Protein AF-A0A9W8LX64-F1 (afdb_monomer_lite)

Foldseek 3Di:
DEKEKEEDDDDPPDDDDDDDDDDDDDDDPCVVVVPDDDDDPLDPVLVPDDQQDDDPQKGFHDWDQDVVVQWIWTWIARNPPRYIYIYIGHRDPQIDIKDKDFDADPDDPCVVVVCQVVVQQADPVGRHGRVQVVVVVVDPHPDWDWDDDNTMTMTD

Secondary structure (DSSP, 8-state):
-EEEEES---------------------TTHHHHS---SS---HHHHT--TT-EETTEEEEEEEEETTTTEEEEEEEETTT--EEEEEE-S-S--EEEEEEE---SSSS-HHHHHHHHHTT--SSS-SS-HHHHHHTT---S----EE-SSEEEE-

Radius of gyration: 20.39 Å; chains: 1; bounding box: 42×57×41 Å

Structure (mmCIF, N/CA/C/O backbone):
data_AF-A0A9W8LX64-F1
#
_entry.id   AF-A0A9W8LX64-F1
#
loop_
_atom_site.group_PDB
_atom_site.id
_atom_site.type_symbol
_atom_site.label_atom_id
_atom_site.label_alt_id
_atom_site.label_comp_id
_atom_site.label_asym_id
_atom_site.label_entity_id
_atom_site.label_seq_id
_atom_site.pdbx_PDB_ins_code
_atom_site.Cartn_x
_atom_site.Cartn_y
_atom_site.Cartn_z
_atom_site.occupancy
_atom_site.B_iso_or_equiv
_atom_site.auth_seq_id
_atom_site.auth_comp_id
_atom_site.auth_asym_id
_atom_site.auth_atom_id
_atom_site.pdbx_PDB_model_num
ATOM 1 N N . MET A 1 1 ? -2.938 -9.362 -4.294 1.00 36.88 1 MET A N 1
ATOM 2 C CA . MET A 1 1 ? -3.036 -7.887 -4.252 1.00 36.88 1 MET A CA 1
ATOM 3 C C . MET A 1 1 ? -3.713 -7.566 -2.945 1.00 36.88 1 MET A C 1
ATOM 5 O O . MET A 1 1 ? -4.878 -7.916 -2.812 1.00 36.88 1 MET A O 1
ATOM 9 N N . VAL A 1 2 ? -2.956 -7.044 -1.982 1.00 33.59 2 VAL A N 1
ATOM 10 C CA . VAL A 1 2 ? -3.453 -6.721 -0.640 1.00 33.59 2 VAL A CA 1
ATOM 11 C C . VAL A 1 2 ? -3.393 -5.206 -0.514 1.00 33.59 2 VAL A C 1
ATOM 13 O O . VAL A 1 2 ? -2.311 -4.621 -0.578 1.00 33.59 2 VAL A O 1
ATOM 16 N N . GLY A 1 3 ? -4.555 -4.565 -0.438 1.00 36.34 3 GLY A N 1
ATOM 17 C CA . GLY A 1 3 ? -4.654 -3.164 -0.038 1.00 36.34 3 GLY A CA 1
ATOM 18 C C . GLY A 1 3 ? -4.768 -3.093 1.479 1.00 36.34 3 GLY A C 1
ATOM 19 O O . GLY A 1 3 ? -5.650 -3.745 2.025 1.00 36.34 3 GLY A O 1
ATOM 20 N N . VAL A 1 4 ? -3.904 -2.345 2.163 1.00 39.62 4 VAL A N 1
ATOM 21 C CA . VAL A 1 4 ? -4.049 -2.066 3.600 1.00 39.62 4 VAL A CA 1
ATOM 22 C C . VAL A 1 4 ? -4.426 -0.600 3.746 1.00 39.62 4 VAL A C 1
ATOM 24 O O . VAL A 1 4 ? -3.620 0.271 3.434 1.00 39.62 4 VAL A O 1
ATOM 27 N N . ILE A 1 5 ? -5.640 -0.312 4.213 1.00 43.69 5 ILE A N 1
ATOM 28 C CA . ILE A 1 5 ? -5.977 1.025 4.717 1.00 43.69 5 ILE A CA 1
ATOM 29 C C . ILE A 1 5 ? -6.018 0.954 6.230 1.00 43.69 5 ILE A C 1
ATOM 31 O O . ILE A 1 5 ? -6.867 0.248 6.770 1.00 43.69 5 ILE A O 1
ATOM 35 N N . SER A 1 6 ? -5.172 1.730 6.900 1.00 33.97 6 SER A N 1
ATOM 36 C CA . SER A 1 6 ? -5.386 2.076 8.303 1.00 33.97 6 SER A CA 1
ATOM 37 C C . SER A 1 6 ? -5.982 3.472 8.355 1.00 33.97 6 SER A C 1
ATOM 39 O O . SER A 1 6 ? -5.343 4.438 7.946 1.00 33.97 6 SER A O 1
ATOM 41 N N . GLY A 1 7 ? -7.215 3.561 8.843 1.00 33.66 7 GLY A N 1
ATOM 42 C CA . GLY A 1 7 ? -7.877 4.826 9.113 1.00 33.66 7 GLY A CA 1
ATOM 43 C C . GLY A 1 7 ? -9.089 5.134 8.222 1.00 33.66 7 GLY A C 1
ATOM 44 O O . GLY A 1 7 ? -9.160 4.827 7.028 1.00 33.66 7 GLY A O 1
ATOM 45 N N . ALA A 1 8 ? -10.100 5.706 8.869 1.00 37.41 8 ALA A N 1
ATOM 46 C CA . ALA A 1 8 ? -11.409 5.996 8.323 1.00 37.41 8 ALA A CA 1
ATOM 47 C C . ALA A 1 8 ? -11.424 7.302 7.514 1.00 37.41 8 ALA A C 1
ATOM 49 O O . ALA A 1 8 ? -11.263 8.385 8.073 1.00 37.41 8 ALA A O 1
ATOM 50 N N . ARG A 1 9 ? -11.733 7.204 6.211 1.00 33.75 9 ARG A N 1
ATOM 51 C CA . ARG A 1 9 ? -12.648 8.110 5.475 1.00 33.75 9 ARG A CA 1
ATOM 52 C C . ARG A 1 9 ? -12.705 7.741 3.991 1.00 33.75 9 ARG A C 1
ATOM 54 O O . ARG A 1 9 ? -11.837 8.102 3.203 1.00 33.75 9 ARG A O 1
ATOM 61 N N . MET A 1 10 ? -13.799 7.100 3.583 1.00 28.44 10 MET A N 1
ATOM 62 C CA . MET A 1 10 ? -14.211 7.069 2.180 1.00 28.44 10 MET A CA 1
ATOM 63 C C . MET A 1 10 ? -14.903 8.407 1.879 1.00 28.44 10 MET A C 1
ATOM 65 O O . MET A 1 10 ? -16.046 8.632 2.270 1.00 28.44 10 MET A O 1
ATOM 69 N N . LEU A 1 11 ? -14.191 9.347 1.253 1.00 28.55 11 LEU A N 1
ATOM 70 C CA . LEU A 1 11 ? -14.766 10.625 0.827 1.00 28.55 11 LEU A CA 1
ATOM 71 C C . LEU A 1 11 ? -15.778 10.386 -0.305 1.00 28.55 11 LEU A C 1
ATOM 73 O O . LEU A 1 11 ? -15.412 10.275 -1.474 1.00 28.55 11 LEU A O 1
ATOM 77 N N . GLN A 1 12 ? -17.068 10.354 0.037 1.00 25.81 12 GLN A N 1
ATOM 78 C CA . GLN A 1 12 ? -18.136 10.668 -0.909 1.00 25.81 12 GLN A CA 1
ATOM 79 C C . GLN A 1 12 ? -18.029 12.153 -1.276 1.00 25.81 12 GLN A C 1
ATOM 81 O O . GLN A 1 12 ? -18.509 13.029 -0.562 1.00 25.81 12 GLN A O 1
ATOM 86 N N . ALA A 1 13 ? -17.395 12.449 -2.408 1.00 25.17 13 ALA A N 1
ATOM 87 C CA . ALA A 1 13 ? -17.493 13.761 -3.033 1.00 25.17 13 ALA A CA 1
ATOM 88 C C . ALA A 1 13 ? -18.805 13.834 -3.829 1.00 25.17 13 ALA A C 1
ATOM 90 O O . ALA A 1 13 ? -18.839 13.581 -5.034 1.00 25.17 13 ALA A O 1
ATOM 91 N N . ALA A 1 14 ? -19.903 14.158 -3.144 1.00 27.59 14 ALA A N 1
ATOM 92 C CA . ALA A 1 14 ? -21.127 14.597 -3.797 1.00 27.59 14 ALA A CA 1
ATOM 93 C C . ALA A 1 14 ? -21.009 16.090 -4.139 1.00 27.59 14 ALA A C 1
ATOM 95 O O . ALA A 1 14 ? -20.838 16.947 -3.275 1.00 27.59 14 ALA A O 1
ATOM 96 N N . SER A 1 15 ? -21.088 16.359 -5.439 1.00 31.81 15 SER A N 1
ATOM 97 C CA . SER A 1 15 ? -21.302 17.656 -6.078 1.00 31.81 15 SER A CA 1
ATOM 98 C C . SER A 1 15 ? -22.265 18.570 -5.311 1.00 31.81 15 SER A C 1
ATOM 100 O O . SER A 1 15 ? -23.362 18.137 -4.956 1.00 31.81 15 SER A O 1
ATOM 102 N N . LYS A 1 16 ? -21.893 19.851 -5.161 1.00 28.53 16 LYS A N 1
ATOM 103 C CA . LYS A 1 16 ? -22.785 20.993 -5.427 1.00 28.53 16 LYS A CA 1
ATOM 104 C C . LYS A 1 16 ? -22.011 22.310 -5.502 1.00 28.53 16 LYS A C 1
ATOM 106 O O . LYS A 1 16 ? -21.561 22.875 -4.511 1.00 28.53 16 LYS A O 1
ATOM 111 N N . THR A 1 17 ? -21.899 22.792 -6.729 1.00 29.50 17 THR A N 1
ATOM 112 C CA . THR A 1 17 ? -21.598 24.168 -7.120 1.00 29.50 17 THR A CA 1
ATOM 113 C C . THR A 1 17 ? -22.673 25.117 -6.581 1.00 29.50 17 THR A C 1
ATOM 115 O O . THR A 1 17 ? -23.852 24.874 -6.824 1.00 29.50 17 THR A O 1
ATOM 118 N N . ALA A 1 18 ? -22.291 26.221 -5.934 1.00 28.44 18 ALA A N 1
ATOM 119 C CA . ALA A 1 18 ? -23.085 27.454 -5.914 1.00 28.44 18 ALA A CA 1
ATOM 120 C C . ALA A 1 18 ? -22.213 28.643 -5.481 1.00 28.44 18 ALA A C 1
ATOM 122 O O . ALA A 1 18 ? -21.885 28.809 -4.310 1.00 28.44 18 ALA A O 1
ATOM 123 N N . TRP A 1 19 ? -21.844 29.476 -6.450 1.00 27.88 19 TRP A N 1
ATOM 124 C CA . TRP A 1 19 ? -21.379 30.839 -6.213 1.00 27.88 19 TRP A CA 1
ATOM 125 C C . TRP A 1 19 ? -22.574 31.723 -5.851 1.00 27.88 19 TRP A C 1
ATOM 127 O O . TRP A 1 19 ? -23.584 31.673 -6.555 1.00 27.88 19 TRP A O 1
ATOM 137 N N . ARG A 1 20 ? -22.443 32.582 -4.830 1.00 30.11 20 ARG A N 1
ATOM 138 C CA . ARG A 1 20 ? -23.153 33.870 -4.744 1.00 30.11 20 ARG A CA 1
ATOM 139 C C . ARG A 1 20 ? -22.538 34.809 -3.698 1.00 30.11 20 ARG A C 1
ATOM 141 O O . ARG A 1 20 ? -21.894 34.391 -2.747 1.00 30.11 20 ARG A O 1
ATOM 148 N N . SER A 1 21 ? -22.715 36.085 -4.001 1.00 29.33 21 SER A N 1
ATOM 149 C CA . SER A 1 21 ? -22.030 37.312 -3.596 1.00 29.33 21 SER A CA 1
ATOM 150 C C . SER A 1 21 ? -22.302 37.856 -2.187 1.00 29.33 21 SER A C 1
ATOM 152 O O . SER A 1 21 ? -23.421 37.755 -1.702 1.00 29.33 21 SER A O 1
ATOM 154 N N . ALA A 1 22 ? -21.301 38.605 -1.699 1.00 30.06 22 ALA A N 1
ATOM 155 C CA . ALA A 1 22 ? -21.359 39.879 -0.961 1.00 30.06 22 ALA A CA 1
ATOM 156 C C . ALA A 1 22 ? -22.088 39.979 0.398 1.00 30.06 22 ALA A C 1
ATOM 158 O O . ALA A 1 22 ? -23.297 39.812 0.493 1.00 30.06 22 ALA A O 1
ATOM 159 N N . GLY A 1 23 ? -21.347 40.488 1.395 1.00 26.53 23 GLY A N 1
ATOM 160 C CA . GLY A 1 23 ? -21.895 41.375 2.427 1.00 26.53 23 GLY A CA 1
ATOM 161 C C . GLY A 1 23 ? -21.669 40.959 3.884 1.00 26.53 23 GLY A C 1
ATOM 162 O O . GLY A 1 23 ? -22.174 39.939 4.328 1.00 26.53 23 GLY A O 1
ATOM 163 N N . MET A 1 24 ? -21.012 41.853 4.635 1.00 27.17 24 MET A N 1
ATOM 164 C CA . MET A 1 24 ? -21.130 42.047 6.091 1.00 27.17 24 MET A CA 1
ATOM 165 C C . MET A 1 24 ? -20.527 40.973 7.024 1.00 27.17 24 MET A C 1
ATOM 167 O O . MET A 1 24 ? -21.169 40.014 7.440 1.00 27.17 24 MET A O 1
ATOM 171 N N . VAL A 1 25 ? -19.280 41.207 7.452 1.00 31.81 25 VAL A N 1
ATOM 172 C CA . VAL A 1 25 ? -18.618 40.446 8.523 1.00 31.81 25 VAL A CA 1
ATOM 173 C C . VAL A 1 25 ? -19.128 40.940 9.880 1.00 31.81 25 VAL A C 1
ATOM 175 O O . VAL A 1 25 ? -18.577 41.870 10.466 1.00 31.81 25 VAL A O 1
ATOM 178 N N . GLN A 1 26 ? -20.187 40.315 10.394 1.00 31.45 26 GLN A N 1
ATOM 179 C CA . GLN A 1 26 ? -20.444 40.291 11.833 1.00 31.45 26 GLN A CA 1
ATOM 180 C C . GLN A 1 26 ? -19.802 39.040 12.437 1.00 31.45 26 GLN A C 1
ATOM 182 O O . GLN A 1 26 ? -19.933 37.936 11.910 1.00 31.45 26 GLN A O 1
ATOM 187 N N . LYS A 1 27 ? -19.064 39.229 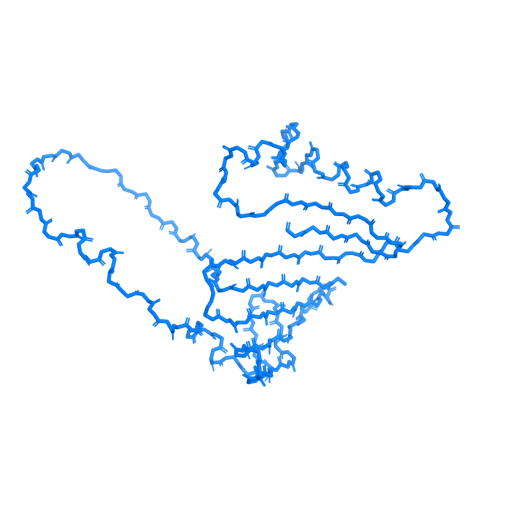13.537 1.00 36.69 27 LYS A N 1
ATOM 188 C CA . LYS A 1 27 ? -18.369 38.174 14.285 1.00 36.69 27 LYS A CA 1
ATOM 189 C C . LYS A 1 27 ? -19.380 37.148 14.813 1.00 36.69 27 LYS A C 1
ATOM 191 O O . LYS A 1 27 ? -19.974 37.343 15.866 1.00 36.69 27 LYS A O 1
ATOM 196 N N . THR A 1 28 ? -19.564 36.047 14.094 1.00 32.72 28 THR A N 1
ATOM 197 C CA . THR A 1 28 ? -20.345 34.895 14.559 1.00 32.72 28 THR A CA 1
ATOM 198 C C . THR A 1 28 ? -19.481 33.919 15.370 1.00 32.72 28 THR A C 1
ATOM 200 O O . THR A 1 28 ? -18.341 33.665 14.976 1.00 32.72 28 THR A O 1
ATOM 203 N N . PRO A 1 29 ? -20.018 33.257 16.414 1.00 33.81 29 PRO A N 1
ATOM 204 C CA . PRO A 1 29 ? -19.320 32.238 17.211 1.00 33.81 29 PRO A CA 1
ATOM 205 C C . PRO A 1 29 ? -19.145 30.893 16.464 1.00 33.81 29 PRO A C 1
ATOM 207 O O . PRO A 1 29 ? -18.986 29.839 17.075 1.00 33.81 29 PRO A O 1
ATOM 210 N N . LEU A 1 30 ? -19.169 30.905 15.126 1.00 36.25 30 LEU A N 1
ATOM 211 C CA . LEU A 1 30 ? -19.165 29.709 14.275 1.00 36.25 30 LEU A CA 1
ATOM 212 C C . LEU A 1 30 ? -17.831 28.948 14.285 1.00 36.25 30 LEU A C 1
ATOM 214 O O . LEU A 1 30 ? -17.810 27.762 13.964 1.00 36.25 30 LEU A O 1
ATOM 218 N N . LEU A 1 31 ? -16.735 29.582 14.711 1.00 34.56 31 LEU A N 1
ATOM 219 C CA . LEU A 1 31 ? -15.423 28.929 14.786 1.00 34.56 31 LEU A CA 1
ATOM 220 C C . LEU A 1 31 ? -15.329 27.885 15.910 1.00 34.56 31 LEU A C 1
ATOM 222 O O . LEU A 1 31 ? -14.598 26.910 15.765 1.00 34.56 31 LEU A O 1
ATOM 226 N N . ALA A 1 32 ? -16.121 28.012 16.981 1.00 30.94 32 ALA A N 1
ATOM 227 C CA . ALA A 1 32 ? -16.160 27.010 18.052 1.00 30.94 32 ALA A CA 1
ATOM 228 C C . ALA A 1 32 ? -16.900 25.722 17.639 1.00 30.94 32 ALA A C 1
ATOM 230 O O . ALA A 1 32 ? -16.723 24.673 18.251 1.00 30.94 32 ALA A O 1
ATOM 231 N N . ARG A 1 33 ? -17.709 25.786 16.572 1.00 30.27 33 ARG A N 1
ATOM 232 C CA . ARG A 1 33 ? -18.490 24.654 16.056 1.00 30.27 33 ARG A CA 1
ATOM 233 C C . ARG A 1 33 ? -17.733 23.826 15.015 1.00 30.27 33 ARG A C 1
ATOM 235 O O . ARG A 1 33 ? -18.087 22.676 14.804 1.00 30.27 33 ARG A O 1
ATOM 242 N N . TYR A 1 34 ? -16.678 24.385 14.416 1.00 33.69 34 TYR A N 1
ATOM 243 C CA . TYR A 1 34 ? -15.773 23.652 13.520 1.00 33.69 34 TYR A CA 1
ATOM 244 C C . TYR A 1 34 ? -14.752 22.786 14.279 1.00 33.69 34 TYR A C 1
ATOM 246 O O . TYR A 1 34 ? -14.221 21.834 13.720 1.00 33.69 34 TYR A O 1
ATOM 254 N N . TYR A 1 35 ? -14.517 23.097 15.560 1.00 30.23 35 TYR A N 1
ATOM 255 C CA . TYR A 1 35 ? -13.635 22.356 16.472 1.00 30.23 35 TYR A CA 1
ATOM 256 C C . TYR A 1 35 ? -14.401 21.611 17.578 1.00 30.23 35 TYR A C 1
ATOM 258 O O . TYR A 1 35 ? -13.824 21.203 18.585 1.00 30.23 35 TYR A O 1
ATOM 266 N N . SER A 1 36 ? -15.709 21.420 17.397 1.00 30.75 36 SER A N 1
ATOM 267 C CA . SER A 1 36 ? -16.518 20.572 18.266 1.00 30.75 36 SER A CA 1
ATOM 268 C C . SER A 1 36 ? -16.661 19.194 17.620 1.00 30.75 36 SER A C 1
ATOM 270 O O . SER A 1 36 ? -17.284 19.056 16.576 1.00 30.75 36 SER A O 1
ATOM 272 N N . HIS A 1 37 ? -16.080 18.197 18.290 1.00 32.97 37 HIS A N 1
ATOM 273 C CA . HIS A 1 37 ? -16.313 16.759 18.128 1.00 32.97 37 HIS A CA 1
ATOM 274 C C . HIS A 1 37 ? -15.811 16.052 16.857 1.00 32.97 37 HIS A C 1
ATOM 276 O O . HIS A 1 37 ? -16.454 16.050 15.817 1.00 32.97 37 HIS A O 1
ATOM 282 N N . SER A 1 38 ? -14.759 15.248 17.037 1.00 38.12 38 SER A N 1
ATOM 283 C CA . SER A 1 38 ? -14.938 13.788 17.133 1.00 38.12 38 SER A CA 1
ATOM 284 C C . SER A 1 38 ? -13.766 13.182 17.919 1.00 38.12 38 SER A C 1
ATOM 286 O O . SER A 1 38 ? -12.732 12.831 17.361 1.00 38.12 38 SER A O 1
ATOM 288 N N . LYS A 1 39 ? -13.900 13.111 19.246 1.00 33.19 39 LYS A N 1
ATOM 289 C CA . LYS A 1 39 ? -13.158 12.111 20.024 1.00 33.19 39 LYS A CA 1
ATOM 290 C C . LYS A 1 39 ? -13.886 10.780 19.795 1.00 33.19 39 LYS A C 1
ATOM 292 O O . LYS A 1 39 ? -15.069 10.732 20.119 1.00 33.19 39 LYS A O 1
ATOM 297 N N . GLY A 1 40 ? -13.218 9.745 19.285 1.00 39.97 40 GLY A N 1
ATOM 298 C CA . GLY A 1 40 ? -13.640 8.359 19.515 1.00 39.97 40 GLY A CA 1
ATOM 299 C C . GLY A 1 40 ? -14.789 7.781 18.686 1.00 39.97 40 GLY A C 1
ATOM 300 O O . GLY A 1 40 ? -15.498 6.926 19.205 1.00 39.97 40 GLY A O 1
ATOM 301 N N . GLU A 1 41 ? -14.973 8.169 17.422 1.00 42.16 41 GLU A N 1
ATOM 302 C CA . GLU A 1 41 ? -15.797 7.384 16.486 1.00 42.16 41 GLU A CA 1
ATOM 303 C C . GLU A 1 41 ? -14.887 6.574 15.555 1.00 42.16 41 GLU A C 1
ATOM 305 O O . GLU A 1 41 ? -14.613 6.978 14.425 1.00 42.16 41 GLU A O 1
ATOM 310 N N . ALA A 1 42 ? -14.454 5.392 16.007 1.00 48.59 42 ALA A N 1
ATOM 311 C CA . ALA A 1 42 ? -14.280 4.283 15.067 1.00 48.59 42 ALA A CA 1
ATOM 312 C C . ALA A 1 42 ? -15.548 4.247 14.197 1.00 48.59 42 ALA A C 1
ATOM 314 O O . ALA A 1 42 ? -16.658 4.339 14.735 1.00 48.59 42 ALA A O 1
ATOM 315 N N . SER A 1 43 ? -15.391 4.308 12.875 1.00 56.53 43 SER A N 1
ATOM 316 C CA . SER A 1 43 ? -16.445 4.860 12.018 1.00 56.53 43 SER A CA 1
ATOM 317 C C . SER A 1 43 ? -17.778 4.123 12.225 1.00 56.53 43 SER A C 1
ATOM 319 O O . SER A 1 43 ? -17.824 2.897 12.189 1.00 56.53 43 SER A O 1
ATOM 321 N N . GLN A 1 44 ? -18.899 4.835 12.396 1.00 59.44 44 GLN A N 1
ATOM 322 C CA . GLN A 1 44 ? -20.221 4.181 12.494 1.00 59.44 44 GLN A CA 1
ATOM 323 C C . GLN A 1 44 ? -20.529 3.258 11.292 1.00 59.44 44 GLN A C 1
ATOM 325 O O . GLN A 1 44 ? -21.412 2.406 11.344 1.00 59.44 44 GLN A O 1
ATOM 330 N N . LEU A 1 45 ? -19.791 3.423 10.191 1.00 68.19 45 LEU A N 1
ATOM 331 C CA . LEU A 1 45 ? -19.861 2.571 9.013 1.00 68.19 45 LEU A CA 1
ATOM 332 C C . LEU A 1 45 ? -19.270 1.180 9.275 1.00 68.19 45 LEU A C 1
ATOM 334 O O . LEU A 1 45 ? -19.910 0.185 8.961 1.00 68.19 45 LEU A O 1
ATOM 338 N N . THR A 1 46 ? -18.087 1.085 9.881 1.00 73.69 46 THR A N 1
ATOM 339 C CA . THR A 1 46 ? -17.396 -0.189 10.147 1.00 73.69 46 THR A CA 1
ATOM 340 C C . THR A 1 46 ? -18.029 -0.979 11.284 1.00 73.69 46 THR A C 1
ATOM 342 O O . THR A 1 46 ? -17.885 -2.202 11.323 1.00 73.69 46 THR A O 1
ATOM 345 N N . SER A 1 47 ? -18.755 -0.331 12.198 1.00 75.62 47 SER A N 1
ATOM 346 C CA . SER A 1 47 ? -19.469 -1.011 13.286 1.00 75.62 47 SER A CA 1
ATOM 347 C C . SER A 1 47 ? -20.669 -1.836 12.808 1.00 75.62 47 SER A C 1
ATOM 349 O O . SER A 1 47 ? -20.979 -2.831 13.450 1.00 75.62 47 SER A O 1
ATOM 351 N N . SER A 1 48 ? -21.281 -1.477 11.675 1.00 83.00 48 SER A N 1
ATOM 352 C CA . SER A 1 48 ? -22.448 -2.173 11.099 1.00 83.00 48 SER A CA 1
ATOM 353 C C . SER A 1 48 ? -22.108 -3.253 10.064 1.00 83.00 48 SER A C 1
ATOM 355 O O . SER A 1 48 ? -23.002 -3.947 9.582 1.00 83.00 48 SER A O 1
ATOM 357 N N . LEU A 1 49 ? -20.831 -3.381 9.690 1.00 89.44 49 LEU A N 1
ATOM 358 C CA . LEU A 1 49 ? -20.392 -4.357 8.699 1.00 89.44 49 LEU A CA 1
ATOM 359 C C . LEU A 1 49 ? -20.194 -5.729 9.339 1.00 89.44 49 LEU A C 1
ATOM 361 O O . LEU A 1 49 ? -19.327 -5.901 10.196 1.00 89.44 49 LEU A O 1
ATOM 365 N N . GLU A 1 50 ? -20.952 -6.693 8.828 1.00 92.44 50 GLU A N 1
ATOM 366 C CA . GLU A 1 50 ? -20.870 -8.110 9.181 1.00 92.44 50 GLU A CA 1
ATOM 367 C C . GLU A 1 50 ? -20.333 -8.940 8.004 1.00 92.44 50 GLU A C 1
ATOM 369 O O . GLU A 1 50 ? -20.495 -8.530 6.843 1.00 92.44 50 GLU A O 1
ATOM 374 N N . PRO A 1 51 ? -19.725 -10.115 8.252 1.00 94.56 51 PRO A N 1
ATOM 375 C CA 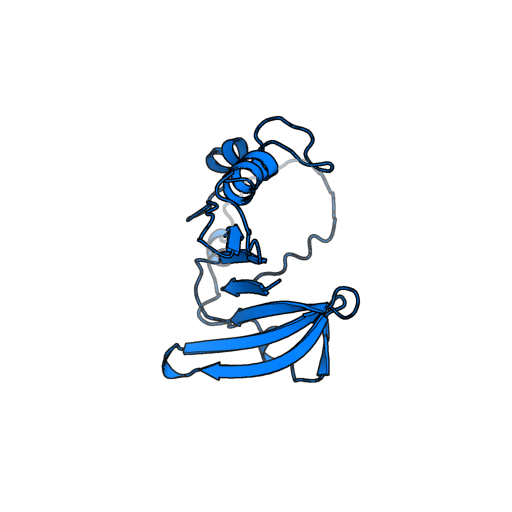. PRO A 1 51 ? -19.362 -11.053 7.193 1.00 94.56 51 PRO A CA 1
ATOM 376 C C . PRO A 1 51 ? -20.539 -11.328 6.240 1.00 94.56 51 PRO A C 1
ATOM 378 O O . PRO A 1 51 ? -21.671 -11.552 6.661 1.00 94.56 51 PRO A O 1
ATOM 381 N N . GLY A 1 52 ? -20.278 -11.275 4.934 1.00 92.88 52 GLY A N 1
ATOM 382 C CA . GLY A 1 52 ? -21.279 -11.379 3.868 1.00 92.88 52 GLY A CA 1
ATOM 383 C C . GLY A 1 52 ? -21.860 -10.041 3.393 1.00 92.88 52 GLY A C 1
ATOM 384 O O . GLY A 1 52 ? -22.469 -9.996 2.322 1.00 92.88 52 GLY A O 1
ATOM 385 N N . SER A 1 53 ? -21.633 -8.940 4.118 1.00 93.56 53 SER A N 1
ATOM 386 C CA . SER A 1 53 ? -22.047 -7.600 3.680 1.00 93.56 53 SER A CA 1
ATOM 387 C C . SER A 1 53 ? -21.373 -7.216 2.362 1.00 93.56 53 SER A C 1
ATOM 389 O O . SER A 1 53 ? -20.198 -7.520 2.142 1.00 93.56 53 SER A O 1
ATOM 391 N N . GLN A 1 54 ? -22.100 -6.507 1.495 1.00 93.06 54 GLN A N 1
ATOM 392 C CA . GLN A 1 54 ? -21.573 -6.012 0.224 1.00 93.06 54 GLN A CA 1
ATOM 393 C C . GLN A 1 54 ? -21.401 -4.496 0.244 1.00 93.06 54 GLN A C 1
ATOM 395 O O . GLN A 1 54 ? -22.311 -3.760 0.618 1.00 9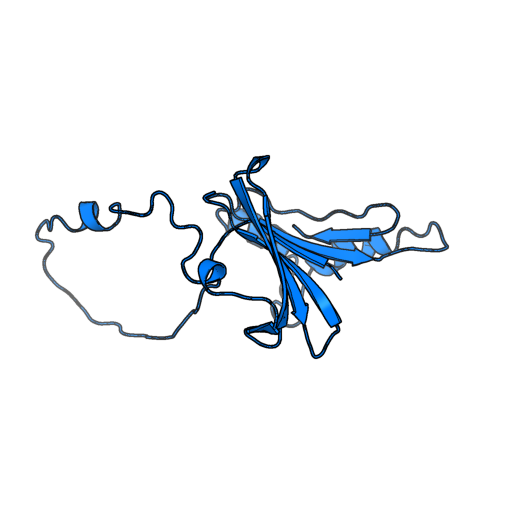3.06 54 GLN A O 1
ATOM 400 N N . LEU A 1 55 ? -20.244 -4.025 -0.215 1.00 90.19 55 LEU A N 1
ATOM 401 C CA . LEU A 1 55 ? -19.896 -2.610 -0.247 1.00 90.19 55 LEU A CA 1
ATOM 402 C C . LEU A 1 55 ? -19.111 -2.294 -1.518 1.00 90.19 55 LEU A C 1
ATOM 404 O O . LEU A 1 55 ? -17.992 -2.759 -1.689 1.00 90.19 55 LEU A O 1
ATOM 408 N N . HIS A 1 56 ? -19.678 -1.489 -2.418 1.00 91.75 56 HIS A N 1
ATOM 409 C CA . HIS A 1 56 ? -18.983 -0.994 -3.618 1.00 91.75 56 HIS A CA 1
ATOM 410 C C . HIS A 1 56 ? -18.264 -2.083 -4.453 1.00 91.75 56 HIS A C 1
ATOM 412 O O . HIS A 1 56 ? -17.184 -1.850 -4.991 1.00 91.75 56 HIS A O 1
ATOM 418 N N . GLY A 1 57 ? -18.858 -3.277 -4.568 1.00 93.94 57 GLY A N 1
ATOM 419 C CA . GLY A 1 57 ? -18.281 -4.419 -5.296 1.00 93.94 57 GLY A CA 1
ATOM 420 C C . GLY A 1 57 ? -17.333 -5.300 -4.472 1.00 93.94 57 GLY A C 1
ATOM 421 O O . GLY A 1 57 ? -16.774 -6.262 -5.001 1.00 93.94 57 GLY A O 1
ATOM 422 N N . PHE A 1 58 ? -17.159 -4.997 -3.188 1.00 95.50 58 PHE A N 1
ATOM 423 C CA . PHE A 1 58 ? -16.471 -5.834 -2.215 1.00 95.50 58 PHE A CA 1
ATOM 424 C C . PHE A 1 58 ? -17.466 -6.628 -1.383 1.00 95.50 58 PHE A C 1
ATOM 426 O O . PHE A 1 58 ? -18.551 -6.140 -1.072 1.00 95.50 58 PHE A O 1
ATOM 433 N N . THR A 1 59 ? -17.060 -7.825 -0.983 1.00 96.50 59 THR A N 1
ATOM 434 C CA . THR A 1 59 ? -17.739 -8.631 0.028 1.00 96.50 59 THR A CA 1
ATOM 435 C C . THR A 1 59 ? -16.870 -8.663 1.277 1.00 96.50 59 THR A C 1
ATOM 437 O O . THR A 1 59 ? -15.666 -8.906 1.179 1.00 96.50 59 THR A O 1
ATOM 440 N N . VAL A 1 60 ? -17.465 -8.405 2.440 1.00 96.19 60 VAL A N 1
ATOM 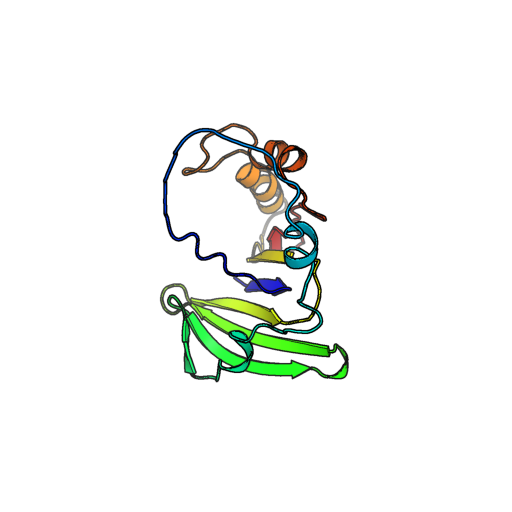441 C CA . VAL A 1 60 ? -16.802 -8.578 3.737 1.00 96.19 60 VAL A CA 1
ATOM 442 C C . VAL A 1 60 ? -16.676 -10.073 4.003 1.00 96.19 60 VAL A C 1
ATOM 444 O O . VAL A 1 60 ? -17.680 -10.777 4.057 1.00 96.19 60 VAL A O 1
ATOM 447 N N . GLU A 1 61 ? -15.455 -10.572 4.134 1.00 95.69 61 GLU A N 1
ATOM 448 C CA . GLU A 1 61 ? -15.193 -11.987 4.411 1.00 95.69 61 GLU A CA 1
ATOM 449 C C . GLU A 1 61 ? -15.037 -12.252 5.901 1.00 95.69 61 GLU A C 1
ATOM 451 O O . GLU A 1 61 ? -15.450 -13.302 6.380 1.00 95.69 61 GLU A O 1
ATOM 456 N N . ASP A 1 62 ? -14.419 -11.317 6.618 1.00 95.25 62 ASP A N 1
ATOM 457 C CA . ASP A 1 62 ? -14.098 -11.491 8.026 1.00 95.25 62 ASP A CA 1
ATOM 458 C C . ASP A 1 62 ? -14.022 -10.145 8.747 1.00 95.25 62 ASP A C 1
ATOM 460 O O . ASP A 1 62 ? -13.661 -9.120 8.156 1.00 95.25 62 ASP A O 1
ATOM 464 N N . VAL A 1 63 ? -14.375 -10.164 10.028 1.00 95.31 63 VAL A N 1
ATOM 465 C CA . VAL A 1 63 ? -14.421 -9.001 10.905 1.00 95.31 63 VAL A CA 1
ATOM 466 C C . VAL A 1 63 ? -13.897 -9.410 12.275 1.00 95.31 63 VAL A C 1
ATOM 468 O O . VAL A 1 63 ? -14.530 -10.183 12.988 1.00 95.31 63 VAL A O 1
ATOM 471 N N . GLN A 1 64 ? -12.761 -8.843 12.673 1.00 94.94 64 GLN A N 1
ATOM 472 C CA . GLN A 1 64 ? -12.085 -9.201 13.913 1.00 94.94 64 GLN A CA 1
ATOM 473 C C . GLN A 1 64 ? -11.755 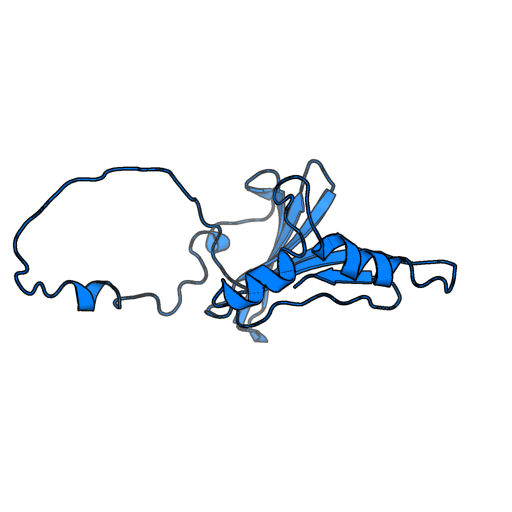-7.962 14.745 1.00 94.94 64 GLN A C 1
ATOM 475 O O . GLN A 1 64 ? -11.087 -7.039 14.284 1.00 94.94 64 GLN A O 1
ATOM 480 N N . ALA A 1 65 ? -12.190 -7.948 16.004 1.00 94.06 65 ALA A N 1
ATOM 481 C CA . ALA A 1 65 ? -11.735 -6.963 16.979 1.00 94.06 65 ALA A CA 1
ATOM 482 C C . ALA A 1 65 ? -10.431 -7.447 17.634 1.00 94.06 65 ALA A C 1
ATOM 484 O O . ALA A 1 65 ? -10.370 -8.571 18.128 1.00 94.06 65 ALA A O 1
ATOM 485 N N . ILE A 1 66 ? -9.401 -6.598 17.655 1.00 93.94 66 ILE A N 1
ATOM 486 C CA . ILE A 1 66 ? -8.100 -6.880 18.275 1.00 93.94 66 ILE A CA 1
ATOM 487 C C . ILE A 1 66 ? -7.899 -5.872 19.404 1.00 93.94 66 ILE A C 1
ATOM 489 O O . ILE A 1 66 ? -7.498 -4.723 19.192 1.00 93.94 66 ILE A O 1
ATOM 493 N N . SER A 1 67 ? -8.240 -6.298 20.618 1.00 94.00 67 SER A N 1
ATOM 494 C CA . SER A 1 67 ? -8.332 -5.428 21.794 1.00 94.00 67 SER A CA 1
ATOM 495 C C . SER A 1 67 ? -6.978 -4.887 22.261 1.00 94.00 67 SER A C 1
ATOM 497 O O . SER A 1 67 ? -6.872 -3.725 22.651 1.00 94.00 67 SER A O 1
ATOM 499 N N . GLU A 1 68 ? -5.927 -5.692 22.126 1.00 96.06 68 GLU A N 1
ATOM 500 C CA . GLU A 1 68 ? -4.538 -5.401 22.475 1.00 96.06 68 GLU A CA 1
ATOM 501 C C . GLU A 1 68 ? -4.006 -4.221 21.659 1.00 96.06 68 GLU A C 1
ATOM 503 O O . GLU A 1 68 ? -3.262 -3.381 22.163 1.00 96.06 68 GLU A O 1
ATOM 508 N N . LEU A 1 69 ? -4.442 -4.131 20.400 1.00 93.25 69 LEU A N 1
ATOM 509 C CA . LEU 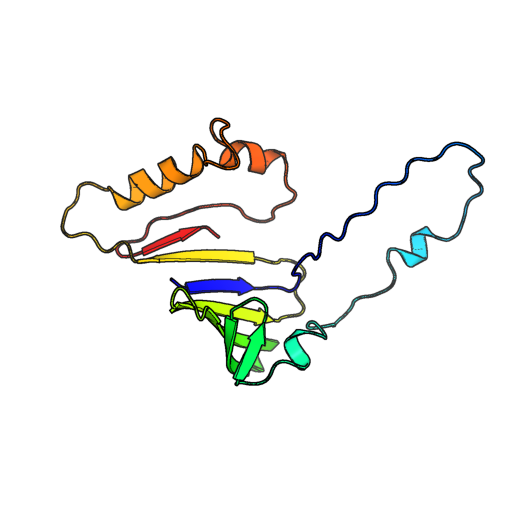A 1 69 ? -4.087 -3.057 19.477 1.00 93.25 69 LEU A CA 1
ATOM 510 C C . LEU A 1 69 ? -5.165 -1.968 19.381 1.00 93.25 69 LEU A C 1
ATOM 512 O O . LEU A 1 69 ? -4.969 -1.000 18.646 1.00 93.25 69 LEU A O 1
ATOM 516 N N . LYS A 1 70 ? -6.274 -2.097 20.124 1.00 92.94 70 LYS A N 1
ATOM 517 C CA . LYS A 1 70 ? -7.424 -1.175 20.116 1.00 92.94 70 LYS A CA 1
ATOM 518 C C . LYS A 1 70 ? -7.917 -0.860 18.698 1.00 92.94 70 LYS A C 1
ATOM 520 O O . LYS A 1 70 ? -8.128 0.304 18.357 1.00 92.94 70 LYS A O 1
ATOM 525 N N . LEU A 1 71 ? -8.055 -1.891 17.867 1.00 92.50 71 LEU A N 1
ATOM 526 C CA . LEU A 1 71 ? -8.475 -1.755 16.472 1.00 92.50 71 LEU A CA 1
ATOM 527 C C . LEU A 1 71 ? -9.468 -2.845 16.063 1.00 92.50 71 LEU A C 1
ATOM 529 O O . LEU A 1 71 ? -9.555 -3.899 16.697 1.00 92.50 71 LEU A O 1
ATOM 533 N N . LYS A 1 72 ? -10.199 -2.593 14.979 1.00 92.44 72 LYS A N 1
ATOM 534 C CA . LYS A 1 72 ? -11.069 -3.558 14.303 1.00 92.44 72 LYS A CA 1
ATOM 535 C C . LYS A 1 72 ? -10.526 -3.797 12.895 1.00 92.44 72 LYS A C 1
ATOM 537 O O . LYS A 1 72 ? -10.390 -2.863 12.112 1.00 92.44 72 LYS A O 1
ATOM 542 N N . ALA A 1 73 ? -10.192 -5.041 12.581 1.00 94.38 73 ALA A N 1
ATOM 543 C CA . ALA A 1 73 ? -9.727 -5.462 11.269 1.00 94.38 73 ALA A CA 1
ATOM 544 C C . ALA A 1 73 ? -10.897 -6.032 10.460 1.00 94.38 73 ALA A C 1
ATOM 546 O O . ALA A 1 73 ? -11.647 -6.876 10.947 1.00 94.38 73 ALA A O 1
ATOM 547 N N . LEU A 1 74 ? -11.062 -5.569 9.224 1.00 95.19 74 LEU A N 1
ATOM 548 C CA . LEU A 1 74 ? -12.042 -6.083 8.276 1.00 95.19 74 LEU A CA 1
ATOM 549 C C . LEU A 1 74 ? -11.301 -6.595 7.048 1.00 95.19 74 LEU A C 1
ATOM 551 O O . LEU A 1 74 ? -10.549 -5.851 6.412 1.00 95.19 74 LEU A O 1
ATOM 555 N N . ARG A 1 75 ? -11.543 -7.851 6.688 1.00 96.12 75 ARG A N 1
ATOM 556 C CA . ARG A 1 75 ? -11.018 -8.462 5.469 1.00 96.12 75 ARG A CA 1
ATOM 557 C C . ARG A 1 75 ? -12.117 -8.470 4.422 1.00 96.12 75 ARG A C 1
ATOM 559 O O . ARG A 1 75 ? -13.192 -9.019 4.648 1.00 96.12 75 ARG A O 1
ATOM 566 N N . LEU A 1 76 ? -11.856 -7.851 3.281 1.00 95.56 76 LEU A N 1
ATOM 567 C CA . LEU A 1 76 ? -12.784 -7.746 2.166 1.00 95.56 76 LEU A CA 1
ATOM 568 C C . LEU A 1 76 ? -12.163 -8.327 0.896 1.00 95.56 76 LEU A C 1
ATOM 570 O O . LEU A 1 76 ? -10.954 -8.235 0.679 1.00 95.56 76 LEU A O 1
ATOM 574 N N . ARG A 1 77 ? -13.006 -8.868 0.017 1.00 96.00 77 ARG A N 1
ATOM 575 C CA . ARG A 1 77 ? -12.614 -9.345 -1.313 1.00 96.00 77 ARG A CA 1
ATOM 576 C C . ARG A 1 77 ? -13.442 -8.655 -2.384 1.00 96.00 77 ARG A C 1
ATOM 578 O O . ARG A 1 77 ? -14.669 -8.635 -2.317 1.00 96.00 77 ARG A O 1
ATOM 585 N N . HIS A 1 78 ? -12.784 -8.091 -3.390 1.00 96.31 78 HIS A N 1
ATOM 586 C CA . HIS A 1 78 ? -13.463 -7.513 -4.545 1.00 96.31 78 HIS A CA 1
ATOM 587 C C . HIS A 1 78 ? -13.992 -8.625 -5.457 1.00 96.31 78 HIS A C 1
ATOM 589 O O . HIS A 1 78 ? -13.210 -9.422 -5.976 1.00 96.31 78 HIS A O 1
ATOM 595 N N . GLN A 1 79 ? -15.302 -8.659 -5.705 1.00 95.62 79 GLN A N 1
ATOM 596 C CA . GLN A 1 79 ? -15.959 -9.777 -6.395 1.00 95.62 79 GLN A CA 1
ATOM 597 C C . GLN A 1 79 ? -15.462 -9.972 -7.833 1.00 95.62 79 GLN A C 1
ATOM 599 O O . GLN A 1 79 ? -15.327 -11.098 -8.297 1.00 95.62 79 GLN A O 1
ATOM 604 N N . ARG A 1 80 ? -15.159 -8.878 -8.546 1.00 96.00 80 ARG A N 1
ATOM 605 C CA . ARG A 1 80 ? -14.786 -8.942 -9.968 1.00 96.00 80 ARG A CA 1
ATOM 606 C C . ARG A 1 80 ? -13.312 -9.257 -10.209 1.00 96.00 80 ARG A C 1
ATOM 608 O O . ARG A 1 80 ? -12.991 -9.886 -11.207 1.00 96.00 80 ARG A O 1
ATOM 615 N N . THR A 1 81 ? -12.411 -8.762 -9.360 1.00 94.88 81 THR A N 1
ATOM 616 C CA . THR A 1 81 ? -10.955 -8.921 -9.570 1.00 94.88 81 THR A CA 1
ATOM 617 C C . THR A 1 81 ? -10.312 -9.908 -8.607 1.00 94.88 81 THR A C 1
ATOM 619 O O . THR A 1 81 ? -9.143 -10.231 -8.781 1.00 94.88 81 THR A O 1
ATOM 622 N N . GLY A 1 82 ? -11.026 -10.339 -7.565 1.00 93.69 82 GLY A N 1
ATOM 623 C CA . GLY A 1 82 ? -10.462 -11.143 -6.485 1.00 93.69 82 GLY A CA 1
ATOM 624 C C . GLY A 1 82 ? -9.447 -10.394 -5.617 1.00 93.69 82 GLY A C 1
ATOM 625 O O . GLY A 1 82 ? -8.770 -11.030 -4.817 1.00 93.69 82 GLY A O 1
ATOM 626 N N . MET A 1 83 ? -9.315 -9.068 -5.770 1.00 94.12 83 MET A N 1
ATOM 627 C CA . MET A 1 83 ? -8.404 -8.259 -4.957 1.00 94.12 83 MET A CA 1
ATOM 628 C C . MET A 1 83 ? -8.782 -8.369 -3.482 1.00 94.12 83 MET A C 1
ATOM 630 O O . MET A 1 83 ? -9.951 -8.204 -3.129 1.00 94.12 83 MET A O 1
ATOM 634 N N . GLU A 1 84 ? -7.782 -8.587 -2.639 1.00 94.44 84 GLU A N 1
ATOM 635 C CA . GLU A 1 84 ? -7.941 -8.628 -1.195 1.00 94.44 84 GLU A CA 1
ATOM 636 C C . GLU A 1 84 ? -7.692 -7.242 -0.608 1.00 94.44 84 GLU A C 1
ATOM 638 O O . GLU A 1 84 ? -6.832 -6.475 -1.053 1.00 94.44 84 GLU A O 1
ATOM 643 N N . TRP A 1 85 ? -8.476 -6.913 0.403 1.00 94.94 85 TRP A N 1
ATOM 644 C CA . TRP A 1 85 ? -8.430 -5.631 1.068 1.00 94.94 85 TRP A CA 1
ATOM 645 C C . TRP A 1 85 ? -8.535 -5.834 2.567 1.00 94.94 85 TRP A C 1
ATOM 647 O O . TRP A 1 85 ? -9.464 -6.468 3.058 1.00 94.94 85 TRP A O 1
ATOM 657 N N . LEU A 1 86 ? -7.586 -5.271 3.293 1.00 95.62 86 LEU A N 1
ATOM 658 C CA . LEU A 1 86 ? -7.553 -5.247 4.737 1.00 95.62 86 LEU A CA 1
ATOM 659 C C . LEU A 1 86 ? -7.794 -3.811 5.191 1.00 95.62 86 LEU A C 1
ATOM 661 O O . LEU A 1 86 ? -6.980 -2.917 4.958 1.00 95.62 86 LEU A O 1
ATOM 665 N N . HIS A 1 87 ? -8.930 -3.584 5.835 1.00 94.44 87 HIS A N 1
ATOM 666 C CA . HIS A 1 87 ? -9.222 -2.317 6.478 1.00 94.44 87 HIS A CA 1
ATOM 667 C C . HIS A 1 87 ? -8.968 -2.432 7.977 1.00 94.44 87 HIS A C 1
ATOM 669 O O . HIS A 1 87 ? -9.477 -3.339 8.629 1.00 94.44 87 HIS A O 1
ATOM 675 N N . ILE A 1 88 ? -8.188 -1.504 8.509 1.00 94.19 88 ILE A N 1
ATOM 676 C CA . ILE A 1 88 ? -7.903 -1.370 9.928 1.00 94.19 88 ILE A CA 1
ATOM 677 C C . ILE A 1 88 ? -8.596 -0.101 10.409 1.00 94.19 88 ILE A C 1
ATOM 679 O O . ILE A 1 88 ? -8.219 1.015 10.043 1.00 94.19 88 ILE A O 1
ATOM 683 N N . ASP A 1 89 ? -9.625 -0.293 11.219 1.00 92.62 89 ASP A N 1
ATOM 684 C CA . ASP A 1 89 ? -10.386 0.772 11.849 1.00 92.62 89 ASP A CA 1
ATOM 685 C C . ASP A 1 89 ? -9.860 1.013 13.264 1.00 92.62 89 ASP A C 1
ATOM 687 O O . ASP A 1 89 ? -9.817 0.109 14.105 1.00 92.62 89 ASP A O 1
ATOM 691 N N . ARG A 1 90 ? -9.408 2.242 13.498 1.00 91.06 90 ARG A N 1
ATOM 692 C CA . ARG A 1 90 ? -8.813 2.706 14.749 1.00 91.06 90 ARG A CA 1
ATOM 693 C C . ARG A 1 90 ? -9.056 4.205 14.882 1.00 91.06 90 ARG A C 1
ATOM 695 O O . ARG A 1 90 ? -9.046 4.922 13.884 1.00 91.06 90 ARG A O 1
ATOM 702 N N . ASP A 1 91 ? -9.215 4.672 16.118 1.00 90.94 91 ASP A N 1
ATOM 703 C CA . ASP A 1 91 ? -9.259 6.103 16.449 1.00 90.94 91 ASP A CA 1
ATOM 704 C C . ASP A 1 91 ? -7.846 6.712 16.354 1.00 90.94 91 ASP A C 1
ATOM 706 O O . ASP A 1 91 ? -7.160 6.915 17.357 1.00 90.94 91 ASP A O 1
ATOM 710 N N . ASP A 1 92 ? -7.376 6.904 15.119 1.00 89.12 92 ASP A N 1
ATOM 711 C CA . ASP A 1 92 ? -6.120 7.572 14.775 1.00 89.12 92 ASP A CA 1
ATOM 712 C C . ASP A 1 92 ? -6.363 8.547 13.611 1.00 89.12 92 ASP A C 1
ATOM 714 O O . ASP A 1 92 ? -6.993 8.215 12.605 1.00 89.12 92 ASP A O 1
ATOM 718 N N . SER A 1 93 ? -5.879 9.781 13.754 1.00 90.75 93 SER A N 1
ATOM 719 C CA . SER A 1 93 ? -6.002 10.811 12.722 1.00 90.75 93 SER A CA 1
ATOM 720 C C . SER A 1 93 ? -4.975 10.647 11.598 1.00 90.75 93 SER A C 1
ATOM 722 O O . SER A 1 93 ? -5.187 11.168 10.497 1.00 90.75 93 SER A O 1
ATOM 724 N N . ASN A 1 94 ? -3.886 9.910 11.836 1.00 92.12 94 ASN A N 1
ATOM 725 C CA . ASN A 1 94 ? -2.862 9.622 10.844 1.00 92.12 94 ASN A CA 1
ATOM 726 C C . ASN A 1 94 ? -3.258 8.407 9.994 1.00 92.12 94 ASN A C 1
ATOM 728 O O . ASN A 1 94 ? -2.898 7.263 10.270 1.00 92.12 94 ASN A O 1
ATOM 732 N N . ASN A 1 95 ? -4.037 8.680 8.953 1.00 92.75 95 ASN A N 1
ATOM 733 C CA . ASN A 1 95 ? -4.542 7.665 8.040 1.00 92.75 95 ASN A CA 1
ATOM 734 C C . ASN A 1 95 ? -3.461 7.266 7.022 1.00 92.75 95 ASN A C 1
ATOM 736 O O . ASN A 1 95 ? -2.711 8.115 6.542 1.00 92.75 95 ASN A O 1
ATOM 740 N N . VAL A 1 96 ? -3.434 5.993 6.636 1.00 94.44 96 VAL A N 1
ATOM 741 C CA . VAL A 1 96 ? -2.542 5.444 5.610 1.00 94.44 96 VAL A CA 1
ATOM 742 C C . VAL A 1 96 ? -3.326 4.570 4.639 1.00 94.44 96 VAL A C 1
ATOM 744 O O . VAL A 1 96 ? -4.218 3.813 5.027 1.00 94.44 96 VAL A O 1
ATOM 747 N N . PHE A 1 97 ? -2.968 4.667 3.364 1.00 95.69 97 PHE A N 1
ATOM 748 C CA . PHE A 1 97 ? -3.434 3.793 2.299 1.00 95.69 97 PHE A CA 1
ATOM 749 C C . PHE A 1 97 ? -2.217 3.120 1.696 1.00 95.69 97 PHE A C 1
ATOM 751 O O . PHE A 1 97 ? -1.296 3.812 1.305 1.00 95.69 97 PHE A O 1
ATOM 758 N N . SER A 1 98 ? -2.230 1.803 1.547 1.00 95.00 98 SER A N 1
ATOM 759 C CA . SER A 1 98 ? -1.155 1.109 0.858 1.00 95.00 98 SER A CA 1
ATOM 760 C C . SER A 1 98 ? -1.673 0.041 -0.080 1.00 95.00 98 SER A C 1
ATOM 762 O O . SER A 1 98 ? -2.663 -0.632 0.209 1.00 95.00 98 SER A O 1
ATOM 764 N N . ILE A 1 99 ? -0.975 -0.136 -1.197 1.00 96.06 99 ILE A N 1
ATOM 765 C CA . ILE A 1 99 ? -1.237 -1.193 -2.165 1.00 96.06 99 ILE A CA 1
ATOM 766 C C . ILE A 1 99 ? 0.044 -1.967 -2.469 1.00 96.06 99 ILE A C 1
ATOM 768 O O . ILE A 1 99 ? 1.078 -1.380 -2.785 1.00 96.06 99 ILE A O 1
ATOM 772 N N . GLY A 1 100 ? -0.036 -3.294 -2.353 1.00 95.06 100 GLY A N 1
ATOM 773 C CA . GLY A 1 100 ? 1.075 -4.209 -2.604 1.00 95.06 100 GLY A CA 1
ATOM 774 C C . GLY A 1 100 ? 0.823 -5.147 -3.785 1.00 95.06 100 GLY A C 1
ATOM 775 O O . GLY A 1 100 ? -0.267 -5.721 -3.936 1.00 95.06 100 GLY A O 1
ATOM 776 N N . PHE A 1 101 ? 1.862 -5.348 -4.592 1.00 95.00 101 PHE A N 1
ATOM 777 C CA . PHE A 1 101 ? 1.894 -6.282 -5.714 1.00 95.00 101 PHE A CA 1
ATOM 778 C C . PHE A 1 101 ? 2.961 -7.344 -5.468 1.00 95.00 101 PHE A C 1
ATOM 780 O O . PHE A 1 101 ? 4.069 -7.008 -5.070 1.00 95.00 101 PHE A O 1
ATOM 787 N N . ASN A 1 102 ? 2.639 -8.614 -5.731 1.00 94.69 102 ASN A N 1
ATOM 788 C CA . ASN A 1 102 ? 3.658 -9.660 -5.798 1.00 94.69 102 ASN A CA 1
ATOM 789 C C . ASN A 1 102 ? 4.451 -9.454 -7.093 1.00 94.69 102 ASN A C 1
ATOM 791 O O . ASN A 1 102 ? 3.870 -9.435 -8.180 1.00 94.69 102 ASN A O 1
ATOM 795 N N . THR A 1 103 ? 5.756 -9.273 -6.950 1.00 94.00 103 THR A N 1
ATOM 796 C CA . THR A 1 103 ? 6.705 -8.974 -8.023 1.00 94.00 103 THR A CA 1
ATOM 797 C C . THR A 1 103 ? 7.890 -9.932 -7.958 1.00 94.00 103 THR A C 1
ATOM 799 O O . THR A 1 103 ? 9.035 -9.528 -8.142 1.00 94.00 103 THR A O 1
ATOM 802 N N . SER A 1 104 ? 7.616 -11.205 -7.670 1.00 92.19 104 SER A N 1
ATOM 803 C CA . SER A 1 104 ? 8.625 -12.263 -7.688 1.00 92.19 104 SER A CA 1
ATOM 804 C C . SER A 1 104 ? 9.256 -12.370 -9.078 1.00 92.19 104 SER A C 1
ATOM 806 O O . SER A 1 104 ? 8.551 -12.553 -10.072 1.00 92.19 104 SER A O 1
ATOM 808 N N . VAL A 1 105 ? 10.583 -12.261 -9.144 1.00 90.69 105 VAL A N 1
ATOM 809 C CA . VAL A 1 105 ? 11.357 -12.299 -10.393 1.00 90.69 105 VAL A CA 1
ATOM 810 C C . VAL A 1 105 ? 12.359 -13.444 -10.395 1.00 90.69 105 VAL A C 1
ATOM 812 O O . VAL A 1 105 ? 12.866 -13.846 -9.352 1.00 90.69 105 VAL A O 1
ATOM 815 N N . SER A 1 106 ? 12.638 -13.976 -11.583 1.00 91.62 106 SER A N 1
ATOM 816 C CA . SER A 1 106 ? 13.595 -15.069 -11.797 1.00 91.62 106 SER A CA 1
ATOM 817 C C . SER A 1 106 ? 14.997 -14.597 -12.186 1.00 91.62 106 SER A C 1
ATOM 819 O O . SER A 1 106 ? 15.892 -15.424 -12.338 1.00 91.62 106 SER A O 1
ATOM 821 N N . ASP A 1 107 ? 15.191 -13.295 -12.397 1.00 93.38 107 ASP A N 1
ATOM 822 C CA . ASP A 1 107 ? 16.455 -12.712 -12.839 1.00 93.38 107 ASP A CA 1
ATOM 823 C C . ASP A 1 107 ? 16.844 -11.476 -12.012 1.00 93.38 107 ASP A C 1
ATOM 825 O O . ASP A 1 107 ? 16.067 -10.954 -11.212 1.00 93.38 107 ASP A O 1
ATOM 829 N N . SER A 1 108 ? 18.085 -11.018 -12.190 1.00 94.38 108 SER A N 1
ATOM 830 C CA . SER A 1 108 ? 18.659 -9.878 -11.462 1.00 94.38 108 SER A CA 1
ATOM 831 C C . SER A 1 108 ? 18.633 -8.578 -12.271 1.00 94.38 108 SER A C 1
ATOM 833 O O . SER A 1 108 ? 19.479 -7.709 -12.075 1.00 94.38 108 SER A O 1
ATOM 835 N N . THR A 1 109 ? 17.687 -8.429 -13.200 1.00 95.12 109 THR A N 1
ATOM 836 C CA . THR A 1 109 ? 17.588 -7.228 -14.050 1.00 95.12 109 THR A CA 1
ATOM 837 C C . THR A 1 109 ? 17.089 -5.992 -13.298 1.00 95.12 109 THR A C 1
ATOM 839 O O . THR A 1 109 ? 17.253 -4.872 -13.778 1.00 95.12 109 THR A O 1
ATOM 842 N N . GLY A 1 110 ? 16.468 -6.177 -12.129 1.00 94.19 110 GLY A N 1
ATOM 843 C CA . GLY A 1 110 ? 15.898 -5.085 -11.336 1.00 94.19 110 GLY A CA 1
ATOM 844 C C . GLY A 1 110 ? 14.591 -4.523 -11.903 1.00 94.19 110 GLY A C 1
ATOM 845 O O . GLY A 1 110 ? 14.163 -3.447 -11.489 1.00 94.19 110 GLY A O 1
ATOM 846 N N . VAL A 1 111 ? 13.930 -5.235 -12.824 1.00 96.25 111 VAL A N 1
ATOM 847 C CA . VAL A 1 111 ? 12.676 -4.796 -13.464 1.00 96.25 111 VAL A CA 1
ATOM 848 C C . VAL A 1 111 ? 11.608 -4.313 -12.468 1.00 96.25 111 VAL A C 1
ATOM 850 O O . VAL A 1 111 ? 11.048 -3.247 -12.719 1.00 96.25 111 VAL A O 1
ATOM 853 N N . PRO A 1 112 ? 11.332 -4.989 -11.333 1.00 96.00 112 PRO A N 1
ATOM 854 C CA . PRO A 1 112 ? 10.343 -4.504 -10.369 1.00 96.00 112 PRO A CA 1
ATOM 855 C C . PRO A 1 112 ? 10.693 -3.132 -9.789 1.00 96.00 112 PRO A C 1
ATOM 857 O O . PRO A 1 112 ? 9.826 -2.268 -9.692 1.00 96.00 112 PRO A O 1
ATOM 860 N N . HIS A 1 113 ? 11.972 -2.900 -9.486 1.00 96.94 113 HIS A N 1
ATOM 861 C CA . HIS A 1 113 ? 12.451 -1.623 -8.956 1.00 96.94 113 HIS A CA 1
ATOM 862 C C . HIS A 1 113 ? 12.385 -0.517 -10.019 1.00 96.94 113 HIS A C 1
ATOM 864 O O . HIS A 1 113 ? 11.926 0.592 -9.751 1.00 96.94 113 HIS A O 1
ATOM 870 N N . ILE A 1 114 ? 12.740 -0.822 -11.269 1.00 97.25 114 ILE A N 1
ATOM 871 C CA . ILE A 1 114 ? 12.585 0.129 -12.380 1.00 97.25 114 ILE A CA 1
ATOM 872 C C . ILE A 1 114 ? 11.104 0.488 -12.587 1.00 97.25 114 ILE A C 1
ATOM 874 O O . ILE A 1 114 ? 10.767 1.660 -12.788 1.00 97.25 114 ILE A O 1
ATOM 878 N N . LEU A 1 115 ? 10.208 -0.503 -12.537 1.00 96.56 115 LEU A N 1
ATOM 879 C CA . LEU A 1 115 ? 8.769 -0.290 -12.684 1.00 96.56 115 LEU A CA 1
ATOM 880 C C . LEU A 1 115 ? 8.192 0.536 -11.535 1.00 96.56 115 LEU A C 1
ATOM 882 O O . LEU A 1 115 ? 7.374 1.415 -11.798 1.00 96.56 115 LEU A O 1
ATOM 886 N N . GLU A 1 116 ? 8.644 0.314 -10.303 1.00 97.00 116 GLU A N 1
ATOM 887 C CA . GLU A 1 116 ? 8.260 1.128 -9.150 1.00 97.00 116 GLU A CA 1
ATOM 888 C C . GLU A 1 116 ? 8.477 2.617 -9.418 1.00 97.00 116 GLU A C 1
ATOM 890 O O . GLU A 1 116 ? 7.507 3.375 -9.448 1.00 97.00 116 GLU A O 1
ATOM 895 N N . HIS A 1 117 ? 9.691 3.016 -9.797 1.00 96.81 117 HIS A N 1
ATOM 896 C CA . HIS A 1 117 ? 9.965 4.411 -10.143 1.00 96.81 117 HIS A CA 1
ATOM 897 C C . HIS A 1 117 ? 9.174 4.899 -11.367 1.00 96.81 117 HIS A C 1
ATOM 899 O O . HIS A 1 117 ? 8.646 6.012 -11.374 1.00 96.81 117 HIS A O 1
ATOM 905 N N . THR A 1 118 ? 9.057 4.075 -12.410 1.00 96.12 118 THR A N 1
ATOM 906 C CA . THR A 1 118 ? 8.440 4.485 -13.683 1.00 96.12 118 THR A CA 1
ATOM 907 C C . THR A 1 118 ? 6.930 4.696 -13.555 1.00 96.12 118 THR A C 1
ATOM 909 O O . THR A 1 118 ? 6.371 5.601 -14.179 1.00 96.12 118 THR A O 1
ATOM 912 N N . THR A 1 119 ? 6.243 3.906 -12.726 1.00 95.94 119 THR A N 1
ATOM 913 C CA . THR A 1 119 ? 4.793 4.059 -12.500 1.00 95.94 119 THR A CA 1
ATOM 914 C C . THR A 1 119 ? 4.435 5.392 -11.838 1.00 95.94 119 THR A C 1
ATOM 916 O O . THR A 1 119 ? 3.323 5.892 -12.015 1.00 95.94 119 THR A O 1
ATOM 919 N N . LEU A 1 120 ? 5.391 6.020 -11.148 1.00 95.38 120 LEU A N 1
ATOM 920 C CA . LEU A 1 120 ? 5.235 7.322 -10.503 1.00 95.38 120 LEU A CA 1
ATOM 921 C C . LEU A 1 120 ? 5.482 8.510 -11.448 1.00 95.38 120 LEU A C 1
ATOM 923 O O . LEU A 1 120 ? 5.208 9.653 -11.069 1.00 95.38 120 LEU A O 1
ATOM 927 N N . CYS A 1 121 ? 5.948 8.260 -12.677 1.00 95.81 121 CYS A N 1
ATOM 928 C CA . CYS A 1 121 ? 6.273 9.288 -13.672 1.00 95.81 121 CYS A CA 1
ATOM 929 C C . CYS A 1 121 ? 5.075 9.768 -14.510 1.00 95.81 121 CYS A C 1
ATOM 931 O O . CYS A 1 121 ? 5.199 10.766 -15.225 1.00 95.81 121 CYS A O 1
ATOM 933 N N . GLY A 1 122 ? 3.910 9.119 -14.421 1.00 95.38 122 GLY A N 1
ATOM 934 C CA . GLY A 1 122 ? 2.704 9.532 -15.142 1.00 95.38 122 GLY A CA 1
ATOM 935 C C . GLY A 1 122 ? 1.614 8.463 -15.162 1.00 95.38 122 GLY A C 1
ATOM 936 O O . GLY A 1 122 ? 1.862 7.286 -14.928 1.00 95.38 122 GLY A O 1
ATOM 937 N N . SER A 1 123 ? 0.378 8.859 -15.467 1.00 96.88 123 SER A N 1
ATOM 938 C CA . SER A 1 123 ? -0.721 7.909 -15.683 1.00 96.88 123 SER A CA 1
ATOM 939 C C . SER A 1 123 ? -1.670 8.390 -16.775 1.00 96.88 123 SER A C 1
ATOM 941 O O . SER A 1 123 ? -1.675 9.564 -17.139 1.00 96.88 123 SER A O 1
ATOM 943 N N . LYS A 1 124 ? -2.550 7.507 -17.260 1.00 96.56 124 LYS A N 1
ATOM 944 C CA . LYS A 1 124 ? -3.582 7.875 -18.245 1.00 96.56 124 LYS A CA 1
ATOM 945 C C . LYS A 1 124 ? -4.495 9.009 -17.754 1.00 96.56 124 LYS A C 1
ATOM 947 O O . LYS A 1 124 ? -4.911 9.842 -18.551 1.00 96.56 124 LYS A O 1
ATOM 952 N N . LYS A 1 125 ? -4.819 9.037 -16.454 1.00 96.50 125 LYS A N 1
ATOM 953 C CA . LYS A 1 125 ? -5.670 10.078 -15.846 1.00 96.50 125 LYS A CA 1
ATOM 954 C C . LYS A 1 125 ? -4.889 11.350 -15.512 1.00 96.50 125 LYS A C 1
ATOM 956 O O . LYS A 1 125 ? -5.441 12.441 -15.606 1.00 96.50 125 LYS A O 1
ATOM 961 N N . TYR A 1 126 ? -3.619 11.208 -15.146 1.00 95.50 126 TYR A N 1
ATOM 962 C CA . TYR A 1 126 ? -2.715 12.312 -14.835 1.00 95.50 126 TYR A CA 1
ATOM 963 C C . TYR A 1 126 ? -1.513 12.266 -15.793 1.00 95.50 126 TYR A C 1
ATOM 965 O O . TYR A 1 126 ? -0.431 11.836 -15.383 1.00 95.50 126 TYR A O 1
ATOM 973 N N . PRO A 1 127 ? -1.687 12.679 -17.068 1.00 94.44 127 PRO A N 1
ATOM 974 C CA . PRO A 1 127 ? -0.654 12.616 -18.104 1.00 94.44 127 PRO A CA 1
ATOM 975 C C . PRO A 1 127 ? 0.320 13.796 -17.983 1.00 94.44 127 PRO A C 1
ATOM 977 O O . PRO A 1 127 ? 0.622 14.497 -18.945 1.00 94.44 127 PRO A O 1
ATOM 980 N N . VAL A 1 128 ? 0.763 14.069 -16.761 1.00 94.38 128 VAL A N 1
ATOM 981 C CA . VAL A 1 128 ? 1.776 15.074 -16.458 1.00 94.38 128 VAL A CA 1
ATOM 982 C C . VAL A 1 128 ? 3.045 14.348 -16.068 1.00 94.38 128 VAL A C 1
ATOM 984 O O . VAL A 1 128 ? 2.982 13.286 -15.463 1.00 94.38 128 VAL A O 1
ATOM 987 N N . ARG A 1 129 ? 4.193 14.940 -16.380 1.00 93.56 129 ARG A N 1
ATOM 988 C CA . ARG A 1 129 ? 5.481 14.419 -15.929 1.00 93.56 129 ARG A CA 1
ATOM 989 C C . ARG A 1 129 ? 5.588 14.480 -14.403 1.00 93.56 129 ARG A C 1
ATOM 991 O O . ARG A 1 129 ? 5.286 15.534 -13.830 1.00 93.56 129 ARG A O 1
ATOM 998 N N . ASP A 1 130 ? 6.041 13.386 -13.800 1.00 93.38 130 ASP A N 1
ATOM 999 C CA . ASP A 1 130 ? 6.386 13.244 -12.379 1.00 93.38 130 ASP A CA 1
ATOM 1000 C C . ASP A 1 130 ? 5.265 13.708 -11.418 1.00 93.38 130 ASP A C 1
ATOM 1002 O O . ASP A 1 130 ? 5.473 14.602 -10.589 1.00 93.38 130 ASP A O 1
ATOM 1006 N N . PRO A 1 131 ? 4.038 13.150 -11.527 1.00 94.19 131 PRO A N 1
ATOM 1007 C CA . PRO A 1 131 ? 2.912 13.518 -10.672 1.00 94.19 131 PRO A CA 1
ATOM 1008 C C . PRO A 1 131 ? 3.200 13.258 -9.193 1.00 94.19 131 PRO A C 1
ATOM 1010 O O . PRO A 1 131 ? 2.815 14.078 -8.364 1.00 94.19 131 PRO A O 1
ATOM 1013 N N . PHE A 1 132 ? 3.900 12.170 -8.864 1.00 93.38 132 PHE A N 1
ATOM 1014 C CA . PHE A 1 132 ? 4.234 11.811 -7.487 1.00 93.38 132 PHE A CA 1
ATOM 1015 C C . PHE A 1 132 ? 5.055 12.906 -6.791 1.00 93.38 132 PHE A C 1
ATOM 1017 O O . PHE A 1 132 ? 4.630 13.460 -5.781 1.00 93.38 132 PHE A O 1
ATOM 1024 N N . PHE A 1 133 ? 6.167 13.330 -7.398 1.00 91.31 133 PHE A N 1
ATOM 1025 C CA . PHE A 1 133 ? 6.999 14.406 -6.849 1.00 91.31 133 PHE A CA 1
ATOM 1026 C C . PHE A 1 133 ? 6.258 15.741 -6.763 1.00 91.31 133 PHE A C 1
ATOM 1028 O O . PHE A 1 133 ? 6.443 16.507 -5.819 1.00 91.31 133 PHE A O 1
ATOM 1035 N N . LYS A 1 134 ? 5.367 16.022 -7.718 1.00 92.75 134 LYS A N 1
ATOM 1036 C CA . LYS A 1 134 ? 4.512 17.214 -7.660 1.00 92.75 134 LYS A CA 1
ATOM 1037 C C . LYS A 1 134 ? 3.512 17.165 -6.503 1.00 92.75 134 LYS A C 1
ATOM 1039 O O . LYS A 1 134 ? 3.146 18.225 -6.000 1.00 92.75 134 LYS A O 1
ATOM 1044 N N . MET A 1 135 ? 3.069 15.980 -6.085 1.00 93.69 135 MET A N 1
ATOM 1045 C CA . MET A 1 135 ? 2.137 15.806 -4.967 1.00 93.69 135 MET A CA 1
ATOM 1046 C C . MET A 1 135 ? 2.789 16.017 -3.600 1.00 93.69 135 MET A C 1
ATOM 1048 O O . MET A 1 135 ? 2.102 16.500 -2.697 1.00 93.69 135 MET A O 1
ATOM 1052 N N . LEU A 1 136 ? 4.097 15.772 -3.462 1.00 92.19 136 LEU A N 1
ATOM 1053 C CA . LEU A 1 136 ? 4.836 16.033 -2.217 1.00 92.19 136 LEU A CA 1
ATOM 1054 C C . LEU A 1 136 ? 4.682 17.489 -1.749 1.00 92.19 136 LEU A C 1
ATOM 1056 O O . LEU A 1 136 ? 4.452 17.742 -0.575 1.00 92.19 136 LEU A O 1
ATOM 1060 N N . ASN A 1 137 ? 4.700 18.447 -2.681 1.00 91.88 137 ASN A N 1
ATOM 1061 C CA . ASN A 1 137 ? 4.541 19.878 -2.376 1.00 91.88 137 ASN A CA 1
ATOM 1062 C C . ASN A 1 137 ? 3.083 20.368 -2.423 1.00 91.88 137 ASN A C 1
ATOM 1064 O O . ASN A 1 137 ? 2.819 21.559 -2.260 1.00 91.88 137 ASN A O 1
ATOM 1068 N N . ARG A 1 138 ? 2.126 19.484 -2.725 1.00 94.19 138 ARG A N 1
ATOM 1069 C CA . ARG A 1 138 ? 0.705 19.825 -2.926 1.00 94.19 138 ARG A CA 1
ATOM 1070 C C . ARG A 1 138 ? -0.236 19.048 -2.012 1.00 94.19 138 ARG A C 1
ATOM 1072 O O . ARG A 1 138 ? -1.450 19.100 -2.207 1.00 94.19 138 ARG A O 1
ATOM 1079 N N . SER A 1 139 ? 0.306 18.340 -1.031 1.00 93.06 139 SER A N 1
ATOM 1080 C CA . SER A 1 139 ? -0.452 17.593 -0.037 1.00 93.06 139 SER A CA 1
ATOM 1081 C C . SER A 1 139 ? 0.066 17.893 1.368 1.00 93.06 139 SER A C 1
ATOM 1083 O O . SER A 1 139 ? 1.177 18.382 1.543 1.00 93.06 139 SER A O 1
ATOM 1085 N N . LEU A 1 140 ? -0.769 17.615 2.367 1.00 93.88 140 LEU A N 1
ATOM 1086 C CA . LEU A 1 140 ? -0.392 17.632 3.782 1.00 93.88 140 LEU A CA 1
ATOM 1087 C C . LEU A 1 140 ? -0.121 16.199 4.269 1.00 93.88 140 LEU A C 1
ATOM 1089 O O . LEU A 1 140 ? -0.487 15.840 5.385 1.00 93.88 140 LEU A O 1
ATOM 1093 N N . SER A 1 141 ? 0.430 15.351 3.393 1.00 91.62 141 SER A N 1
ATOM 1094 C CA . SER A 1 141 ? 0.735 13.961 3.721 1.00 91.62 141 SER A CA 1
ATOM 1095 C C . SER A 1 141 ? 1.793 13.893 4.816 1.00 91.62 141 SER A C 1
ATOM 1097 O O . SER A 1 141 ? 2.812 14.578 4.739 1.00 91.62 141 SER A O 1
ATOM 1099 N N . THR A 1 142 ? 1.584 13.019 5.793 1.00 93.75 142 THR A N 1
ATOM 1100 C CA . THR A 1 142 ? 2.590 12.677 6.808 1.00 93.75 142 THR A CA 1
ATOM 1101 C C . THR A 1 142 ? 3.670 11.754 6.245 1.00 93.75 142 THR A C 1
ATOM 1103 O O . THR A 1 142 ? 4.816 11.807 6.682 1.00 93.75 142 THR A O 1
ATOM 1106 N N . PHE A 1 143 ? 3.317 10.938 5.250 1.00 94.19 143 PHE A N 1
ATOM 1107 C CA . PHE A 1 143 ? 4.211 10.032 4.543 1.00 94.19 143 PHE A CA 1
ATOM 1108 C C . PHE A 1 143 ? 3.723 9.820 3.107 1.00 94.19 143 PHE A C 1
ATOM 1110 O O . PHE A 1 143 ? 2.519 9.825 2.855 1.00 94.19 143 PHE A O 1
ATOM 1117 N N . MET A 1 144 ? 4.657 9.669 2.170 1.00 94.44 144 MET A N 1
ATOM 1118 C CA . MET A 1 144 ? 4.374 9.358 0.770 1.00 94.44 144 MET A CA 1
ATOM 1119 C C . MET A 1 144 ? 5.632 8.734 0.164 1.00 94.44 144 MET A C 1
ATOM 1121 O O . MET A 1 144 ? 6.665 9.402 0.087 1.00 94.44 144 MET A O 1
ATOM 1125 N N . ASN A 1 145 ? 5.582 7.454 -0.209 1.00 95.44 145 ASN A N 1
ATOM 1126 C CA . ASN A 1 145 ? 6.751 6.742 -0.731 1.00 95.44 145 ASN A CA 1
ATOM 1127 C C . ASN A 1 145 ? 6.352 5.541 -1.605 1.00 95.44 145 ASN A C 1
ATOM 1129 O O . ASN A 1 145 ? 5.175 5.236 -1.770 1.00 95.44 145 ASN A O 1
ATOM 1133 N N . ALA A 1 146 ? 7.347 4.850 -2.146 1.00 96.75 146 ALA A N 1
ATOM 1134 C CA . ALA A 1 146 ? 7.228 3.516 -2.706 1.00 96.75 146 ALA A CA 1
ATOM 1135 C C . ALA A 1 146 ? 8.510 2.730 -2.403 1.00 96.75 146 ALA A C 1
ATOM 1137 O O . ALA A 1 146 ? 9.567 3.317 -2.165 1.00 96.75 146 ALA A O 1
ATOM 1138 N N . TRP A 1 147 ? 8.419 1.404 -2.366 1.00 96.94 147 TRP A N 1
ATOM 1139 C CA . TRP A 1 147 ? 9.602 0.551 -2.286 1.00 96.94 147 TRP A CA 1
ATOM 1140 C C . TRP A 1 147 ? 9.370 -0.805 -2.935 1.00 96.94 147 TRP A C 1
ATOM 1142 O O . TRP A 1 147 ? 8.251 -1.320 -3.004 1.00 96.94 147 TRP A O 1
ATOM 1152 N N . THR A 1 148 ? 10.476 -1.416 -3.345 1.00 96.69 148 THR A N 1
ATOM 1153 C CA . THR A 1 148 ? 10.525 -2.768 -3.894 1.00 96.69 148 THR A CA 1
ATOM 1154 C C . THR A 1 148 ? 11.342 -3.655 -2.962 1.00 96.69 148 THR A C 1
ATOM 1156 O O . THR A 1 148 ? 12.533 -3.427 -2.759 1.00 96.69 148 THR A O 1
ATOM 1159 N N . ALA A 1 149 ? 10.682 -4.643 -2.364 1.00 94.31 149 ALA A N 1
ATOM 1160 C CA . ALA A 1 149 ? 11.320 -5.738 -1.648 1.00 94.31 149 ALA A CA 1
ATOM 1161 C C . ALA A 1 149 ? 11.737 -6.846 -2.634 1.00 94.31 149 ALA A C 1
ATOM 1163 O O . ALA A 1 149 ? 11.630 -6.696 -3.849 1.00 94.31 149 ALA A O 1
ATOM 1164 N N . HIS A 1 150 ? 12.218 -7.975 -2.112 1.00 91.81 150 HIS A N 1
ATOM 1165 C CA . HIS A 1 150 ? 12.677 -9.089 -2.943 1.00 91.81 150 HIS A CA 1
ATOM 1166 C C . HIS A 1 150 ? 11.561 -9.686 -3.823 1.00 91.81 150 HIS A C 1
ATOM 1168 O O . HIS A 1 150 ? 11.786 -10.012 -4.985 1.00 91.81 150 HIS A O 1
ATOM 1174 N N . ASP A 1 151 ? 10.360 -9.842 -3.270 1.00 94.88 151 ASP A N 1
ATOM 1175 C CA . ASP A 1 151 ? 9.238 -10.572 -3.870 1.00 94.88 151 ASP A CA 1
ATOM 1176 C C . ASP A 1 151 ? 7.945 -9.745 -3.974 1.00 94.88 151 ASP A C 1
ATOM 1178 O O . ASP A 1 151 ? 6.938 -10.220 -4.507 1.00 94.88 151 ASP A O 1
ATOM 1182 N N . TYR A 1 152 ? 7.958 -8.489 -3.522 1.00 95.00 152 TYR A N 1
ATOM 1183 C CA . TYR A 1 152 ? 6.820 -7.581 -3.641 1.00 95.00 152 TYR A CA 1
ATOM 1184 C C . TYR A 1 152 ? 7.237 -6.115 -3.793 1.00 95.00 152 TYR A C 1
ATOM 1186 O O . TYR A 1 152 ? 8.275 -5.685 -3.296 1.00 95.00 152 TYR A O 1
ATOM 1194 N N . THR A 1 153 ? 6.365 -5.321 -4.411 1.00 96.38 153 THR A N 1
ATOM 1195 C CA . THR A 1 153 ? 6.472 -3.858 -4.487 1.00 96.38 153 THR A CA 1
ATOM 1196 C C . THR A 1 153 ? 5.267 -3.232 -3.798 1.00 96.38 153 THR A C 1
ATOM 1198 O O . THR A 1 153 ? 4.133 -3.679 -4.000 1.00 96.38 153 THR A O 1
ATOM 1201 N N . GLN A 1 154 ? 5.496 -2.194 -2.996 1.00 96.56 154 GLN A N 1
ATOM 1202 C CA . GLN A 1 154 ? 4.472 -1.551 -2.180 1.00 96.56 154 GLN A CA 1
ATOM 1203 C C . GLN A 1 154 ? 4.476 -0.028 -2.342 1.00 96.56 154 GLN A C 1
ATOM 1205 O O . GLN A 1 154 ? 5.529 0.604 -2.397 1.00 96.56 154 GLN A O 1
ATOM 1210 N N . TYR A 1 155 ? 3.271 0.546 -2.378 1.00 97.00 155 TYR A N 1
ATOM 1211 C CA . TYR A 1 155 ? 3.020 1.984 -2.502 1.00 97.00 155 TYR A CA 1
ATOM 1212 C C . TYR A 1 155 ? 2.097 2.432 -1.360 1.00 97.00 155 TYR A C 1
ATOM 1214 O O . TYR A 1 155 ? 0.877 2.272 -1.480 1.00 97.00 155 TYR A O 1
ATOM 1222 N N . PRO A 1 156 ? 2.648 2.849 -0.211 1.00 94.31 156 PRO A N 1
ATOM 1223 C CA . PRO A 1 156 ? 1.907 3.457 0.901 1.00 94.31 156 PRO A CA 1
ATOM 1224 C C . PRO A 1 156 ? 1.694 4.979 0.790 1.00 94.31 156 PRO A C 1
ATOM 1226 O O . PRO A 1 156 ? 2.310 5.629 -0.085 1.00 94.31 156 PRO A O 1
#

Sequence (156 aa):
MVGVISGARMLQAASKTAWRSAGMVQKTPLLARYYSHSKGEASQLTSSLEPGSQLHGFTVEDVQAISELKLKALRLRHQRTGMEWLHIDRDDSNNVFSIGFNTSVSDSTGVPHILEHTTLCGSKKYPVRDPFFKMLNRSLSTFMNAWTAHDYTQYP

pLDDT: mean 76.85, std 27.32, range [25.17, 97.25]

Organism: NCBI:txid2650707

InterPro domains:
  IPR011249 Metalloenzyme, LuxS/M16 peptidase-like [SSF63411] (53-155)